Protein AF-A0A1I7K0V8-F1 (afdb_monomer_lite)

Foldseek 3Di:
DDDPPPPDDDDDDDDDDPVVVVVCVVVVHDPVVVVVVVVVVVVVVVVVVVVCVVCVVVVVVVVVCCVVPNDPCPVVDDD

pLDDT: mean 86.49, std 13.97, range [32.94, 96.44]

Radius of gyration: 22.42 Å; chains: 1; bounding box: 43×35×53 Å

Secondary structure (DSSP, 8-state):
--------PPP------HHHHHHHHHTT--HHHHHHHHHHHHHHHHHHHHHHHHTHHHHHHHHHHHHHH--GGGGG---

Structure (mmCIF, N/CA/C/O backbone):
data_AF-A0A1I7K0V8-F1
#
_entry.id   AF-A0A1I7K0V8-F1
#
loop_
_atom_site.group_PDB
_atom_site.id
_atom_site.type_symbol
_atom_site.label_atom_id
_atom_site.label_alt_id
_atom_site.label_comp_id
_atom_site.label_asym_id
_atom_site.label_entity_id
_atom_site.label_seq_id
_atom_site.pdbx_PDB_ins_code
_atom_site.Cartn_x
_atom_site.Cartn_y
_atom_site.Cartn_z
_atom_site.occupancy
_atom_site.B_iso_or_equiv
_atom_site.auth_seq_id
_atom_site.auth_comp_id
_atom_site.auth_asym_id
_atom_site.auth_atom_id
_atom_site.pdbx_PDB_model_num
ATOM 1 N N . MET A 1 1 ? 24.276 -13.351 4.495 1.00 36.47 1 MET A N 1
ATOM 2 C CA . MET A 1 1 ? 22.867 -13.756 4.302 1.00 36.47 1 MET A CA 1
ATOM 3 C C . MET A 1 1 ? 22.148 -13.666 5.639 1.00 36.47 1 MET A C 1
ATOM 5 O O . MET A 1 1 ? 22.112 -14.644 6.372 1.00 36.47 1 MET A O 1
ATOM 9 N N . THR A 1 2 ? 21.644 -12.487 6.000 1.00 32.94 2 THR A N 1
ATOM 10 C CA . THR A 1 2 ? 21.036 -12.274 7.322 1.00 32.94 2 THR A CA 1
ATOM 11 C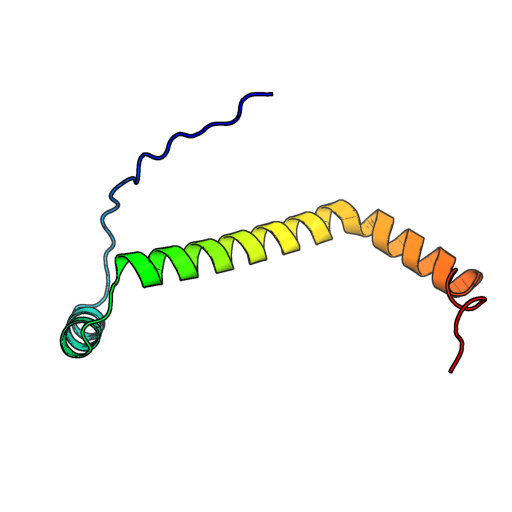 C . THR A 1 2 ? 19.531 -12.169 7.146 1.00 32.94 2 THR A C 1
ATOM 13 O O . THR A 1 2 ? 19.008 -11.112 6.807 1.00 32.94 2 THR A O 1
ATOM 16 N N . ALA A 1 3 ? 18.832 -13.288 7.325 1.00 43.81 3 ALA A N 1
ATOM 17 C CA . ALA A 1 3 ? 17.382 -13.275 7.428 1.00 43.81 3 ALA A CA 1
ATOM 18 C C . ALA A 1 3 ? 17.007 -12.600 8.756 1.00 43.81 3 ALA A C 1
ATOM 20 O O . ALA A 1 3 ? 17.074 -13.224 9.815 1.00 43.81 3 ALA A O 1
ATOM 21 N N . LEU A 1 4 ? 16.647 -11.314 8.707 1.00 45.06 4 LEU A N 1
ATOM 22 C CA . LEU A 1 4 ? 16.041 -10.606 9.834 1.00 45.06 4 LEU A CA 1
ATOM 23 C C . LEU A 1 4 ? 14.644 -11.196 10.088 1.00 45.06 4 LEU A C 1
ATOM 25 O O . LEU A 1 4 ? 13.629 -10.689 9.623 1.00 45.06 4 LEU A O 1
ATOM 29 N N . HIS A 1 5 ? 14.578 -12.281 10.853 1.00 53.31 5 HIS A N 1
ATOM 30 C CA . HIS A 1 5 ? 13.332 -12.739 11.460 1.00 53.31 5 HIS A CA 1
ATOM 31 C C . HIS A 1 5 ? 13.094 -11.983 12.770 1.00 53.31 5 HIS A C 1
ATOM 33 O O . HIS A 1 5 ? 13.016 -12.578 13.842 1.00 53.31 5 HIS A O 1
ATOM 39 N N . SER A 1 6 ? 12.946 -10.657 12.711 1.00 50.34 6 SER A N 1
ATOM 40 C CA . SER A 1 6 ? 12.342 -9.934 13.829 1.00 50.34 6 SER A CA 1
ATOM 41 C C . SER A 1 6 ? 10.826 -10.011 13.669 1.00 50.34 6 SER A C 1
ATOM 43 O O . SER A 1 6 ? 10.184 -9.131 13.098 1.00 50.34 6 SER A O 1
ATOM 45 N N . ARG A 1 7 ? 10.226 -11.082 14.191 1.00 59.28 7 ARG A N 1
ATOM 46 C CA . ARG A 1 7 ? 8.766 -11.236 14.322 1.00 59.28 7 ARG A CA 1
ATOM 47 C C . ARG A 1 7 ? 8.197 -10.316 15.422 1.00 59.28 7 ARG A C 1
ATOM 49 O O . ARG A 1 7 ? 7.238 -10.656 16.108 1.00 59.28 7 ARG A O 1
ATOM 56 N N . THR A 1 8 ? 8.801 -9.151 15.626 1.00 76.00 8 THR A N 1
ATOM 57 C CA . THR A 1 8 ? 8.375 -8.143 16.592 1.00 76.00 8 THR A CA 1
ATOM 58 C C . THR A 1 8 ? 7.431 -7.189 15.881 1.00 76.00 8 THR A C 1
ATOM 60 O O . THR A 1 8 ? 7.861 -6.302 15.143 1.00 76.00 8 THR A O 1
ATOM 63 N N . LYS A 1 9 ? 6.123 -7.387 16.074 1.00 74.62 9 LYS A N 1
ATOM 64 C CA . LYS A 1 9 ? 5.136 -6.383 15.671 1.00 74.62 9 LYS A CA 1
ATOM 65 C C . LYS A 1 9 ? 5.452 -5.097 16.429 1.00 74.62 9 LYS A C 1
ATOM 67 O O . LYS A 1 9 ? 5.596 -5.127 17.649 1.00 74.62 9 LYS A O 1
ATOM 72 N N . LYS A 1 10 ? 5.567 -3.983 15.712 1.00 84.81 10 LYS A N 1
ATOM 73 C CA . LYS A 1 10 ? 5.712 -2.667 16.327 1.00 84.81 10 LYS A CA 1
ATOM 74 C C . LYS A 1 10 ? 4.336 -2.023 16.410 1.00 84.81 10 LYS A C 1
ATOM 76 O O . LYS A 1 10 ? 3.670 -1.873 15.389 1.00 84.81 10 LYS A O 1
ATOM 81 N N . THR A 1 11 ? 3.916 -1.655 17.614 1.00 87.38 11 THR A N 1
ATOM 82 C CA . THR A 1 11 ? 2.709 -0.846 17.799 1.00 87.38 11 THR A CA 1
ATOM 83 C C . THR A 1 11 ? 3.000 0.575 17.338 1.00 87.38 11 THR A C 1
ATOM 85 O O . THR A 1 11 ? 4.007 1.167 1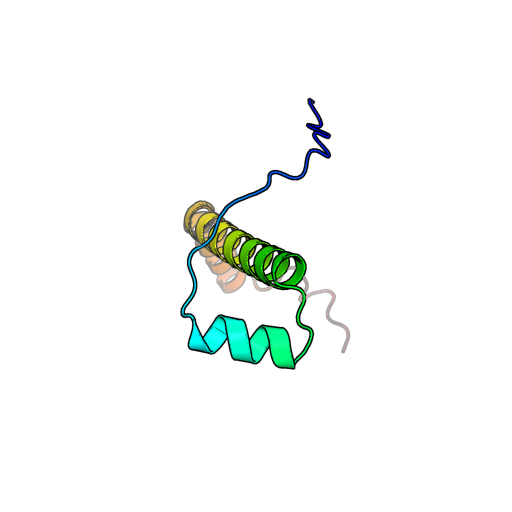7.727 1.00 87.38 11 THR A O 1
ATOM 88 N N . VAL A 1 12 ? 2.120 1.110 16.498 1.00 86.69 12 VAL A N 1
ATOM 89 C CA . VAL A 1 12 ? 2.192 2.478 15.982 1.00 86.69 12 VAL A CA 1
ATOM 90 C C . VAL A 1 12 ? 0.873 3.163 16.319 1.00 86.69 12 VAL A C 1
ATOM 92 O O . VAL A 1 12 ? -0.188 2.579 16.109 1.00 86.69 12 VAL A O 1
ATOM 95 N N . SER A 1 13 ? 0.946 4.376 16.869 1.00 89.56 13 SER A N 1
ATOM 96 C CA . SER A 1 13 ? -0.232 5.224 17.059 1.00 89.56 13 SER A CA 1
ATOM 97 C C . SER A 1 13 ? -0.534 5.948 15.752 1.00 89.56 13 SER A C 1
ATOM 99 O O . SER A 1 13 ? 0.375 6.512 15.141 1.00 89.56 13 SER A O 1
ATOM 101 N N . VAL A 1 14 ? -1.791 5.911 15.319 1.00 88.38 14 VAL A N 1
ATOM 102 C CA . VAL A 1 14 ? -2.262 6.576 14.101 1.00 88.38 14 VAL A CA 1
ATOM 103 C C . VAL A 1 14 ? -3.444 7.470 14.440 1.00 88.38 14 VAL A C 1
ATOM 105 O O . VAL A 1 14 ? -4.310 7.092 15.228 1.00 88.38 14 VAL A O 1
ATOM 108 N N . THR A 1 15 ? -3.480 8.653 13.837 1.00 91.50 15 THR A N 1
ATOM 109 C CA . THR A 1 15 ? -4.586 9.599 13.992 1.00 91.50 15 THR A CA 1
ATOM 110 C C . THR A 1 15 ? -5.538 9.433 12.817 1.00 91.50 15 THR A C 1
ATOM 112 O O . THR A 1 15 ? -5.115 9.498 11.664 1.00 91.50 15 THR A O 1
ATOM 115 N N . VAL A 1 16 ? -6.819 9.224 13.106 1.00 90.38 16 VAL A N 1
ATOM 116 C CA . VAL A 1 16 ? -7.891 9.093 12.109 1.00 90.38 16 VAL A CA 1
ATOM 117 C C . VAL A 1 16 ? -9.048 10.016 12.480 1.00 90.38 16 VAL A C 1
ATOM 119 O O . VAL A 1 16 ? -9.138 10.453 13.630 1.00 90.38 16 VAL A O 1
ATOM 122 N N . SER A 1 17 ? -9.931 10.333 11.529 1.00 93.88 17 SER A N 1
ATOM 123 C CA . SER A 1 17 ? -11.107 11.143 11.846 1.00 93.88 17 SER A CA 1
ATOM 124 C C . SER A 1 17 ? -12.031 10.395 12.825 1.00 93.88 17 SER A C 1
ATOM 126 O O . SER A 1 17 ? -12.224 9.182 12.677 1.00 93.88 17 SER A O 1
ATOM 128 N N . PRO A 1 18 ? -12.621 11.087 13.819 1.00 92.69 18 PRO A N 1
ATOM 129 C CA . PRO A 1 18 ? -13.508 10.454 14.798 1.00 92.69 18 PRO A CA 1
ATOM 130 C C . PRO A 1 18 ? -14.703 9.748 14.149 1.00 92.69 18 PRO A C 1
ATOM 132 O O . PRO A 1 18 ? -15.053 8.636 14.528 1.00 92.69 18 PRO A O 1
ATOM 135 N N . GLU A 1 19 ? -15.283 10.361 13.118 1.00 94.88 19 GLU A N 1
ATOM 136 C CA . GLU A 1 19 ? -16.414 9.815 12.361 1.00 94.88 19 GLU A CA 1
ATOM 137 C C . GLU A 1 19 ? -16.067 8.478 11.697 1.00 94.88 19 GLU A C 1
ATOM 139 O O . GLU A 1 19 ? -16.835 7.521 11.785 1.00 94.88 19 GLU A O 1
ATOM 144 N N . LEU A 1 20 ? -14.887 8.390 11.074 1.00 92.50 20 LEU A N 1
ATOM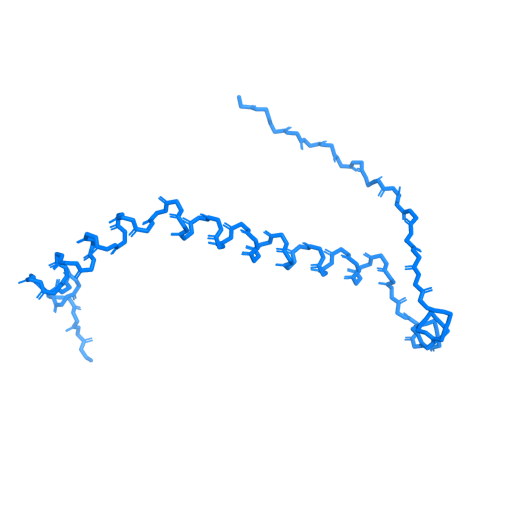 145 C CA . LEU A 1 20 ? -14.413 7.167 10.430 1.00 92.50 20 LEU A CA 1
ATOM 146 C C . LEU A 1 20 ? -14.131 6.075 11.463 1.00 92.50 20 LEU A C 1
ATOM 148 O O . LEU A 1 20 ? -14.446 4.909 11.230 1.00 92.50 20 LEU A O 1
ATOM 152 N N . TYR A 1 21 ? -13.549 6.453 12.604 1.00 91.88 21 TYR A N 1
ATOM 153 C CA . TYR A 1 21 ? -13.291 5.521 13.694 1.00 91.88 21 TYR A CA 1
ATOM 154 C C . TYR A 1 21 ? -14.587 4.905 14.226 1.00 91.88 21 TYR A C 1
ATOM 156 O O . TYR A 1 21 ? -14.679 3.682 14.336 1.00 91.88 21 TYR A O 1
ATOM 164 N N . GLU A 1 22 ? -15.601 5.728 14.502 1.00 94.25 22 GLU A N 1
ATOM 165 C CA . GLU A 1 22 ? -16.885 5.245 15.009 1.00 94.25 22 GLU A CA 1
ATOM 166 C C . GLU A 1 22 ? -17.607 4.357 13.991 1.00 94.25 22 GLU A C 1
ATOM 168 O O . GLU A 1 22 ? -18.073 3.277 14.353 1.00 94.25 22 GLU A O 1
ATOM 173 N N . GLN A 1 23 ? -17.624 4.730 12.708 1.00 93.81 23 GLN A N 1
ATOM 174 C CA . GLN A 1 23 ? -18.210 3.894 11.652 1.00 93.81 23 GLN A CA 1
ATOM 175 C C . GLN A 1 23 ? -17.517 2.528 11.551 1.00 93.81 23 GLN A C 1
ATOM 177 O O . GLN A 1 23 ? -18.168 1.482 11.528 1.00 93.81 23 GLN A O 1
ATOM 182 N N . ALA A 1 24 ? -16.185 2.510 11.536 1.00 91.88 24 ALA A N 1
ATOM 183 C CA . ALA A 1 24 ? -15.423 1.270 11.452 1.00 91.88 24 ALA A CA 1
ATOM 184 C C . ALA A 1 24 ? -15.581 0.402 12.712 1.00 91.88 24 ALA A C 1
ATOM 186 O O . ALA A 1 24 ? -15.648 -0.826 12.613 1.00 91.88 24 ALA A O 1
ATOM 187 N N . LYS A 1 25 ? -15.705 1.021 13.891 1.00 91.94 25 LYS A N 1
ATOM 188 C CA . LYS A 1 25 ? -15.989 0.326 15.150 1.00 91.94 25 LYS A CA 1
ATOM 189 C C . LYS A 1 25 ? -17.390 -0.291 15.162 1.00 91.94 25 LYS A C 1
ATOM 191 O O . LYS A 1 25 ? -17.522 -1.441 15.573 1.00 91.94 25 LYS A O 1
ATOM 196 N N . GLN A 1 26 ? -18.411 0.424 14.683 1.00 94.88 26 GLN A N 1
ATOM 197 C CA . GLN A 1 26 ? -19.782 -0.094 14.550 1.00 94.88 26 GLN A CA 1
ATOM 198 C C . GLN A 1 26 ? -19.848 -1.324 13.636 1.00 94.88 26 GLN A C 1
ATOM 200 O O . GLN A 1 26 ? -20.602 -2.255 13.902 1.00 94.88 26 GLN A O 1
ATOM 205 N N . LEU A 1 27 ? -19.015 -1.349 12.596 1.00 94.06 27 LEU A N 1
ATOM 206 C CA . LEU A 1 27 ? -18.892 -2.465 11.659 1.00 94.06 27 LEU A CA 1
ATOM 207 C C . LEU A 1 27 ? -17.960 -3.591 12.151 1.00 94.06 27 LEU A C 1
ATOM 209 O O . LEU A 1 27 ? -17.770 -4.577 11.442 1.00 94.06 27 LEU A O 1
ATOM 213 N N . GLY A 1 28 ? -17.361 -3.463 13.340 1.00 93.12 28 GLY A N 1
ATOM 214 C CA . GLY A 1 28 ? -16.463 -4.476 13.904 1.00 93.12 28 GLY A CA 1
ATOM 215 C C . GLY A 1 28 ? -15.156 -4.656 13.124 1.00 93.12 28 GLY A C 1
ATOM 216 O O . GLY A 1 28 ? -14.574 -5.742 13.129 1.00 93.12 28 GLY A O 1
ATOM 217 N N . LEU A 1 29 ? -14.690 -3.617 12.426 1.00 93.50 29 LEU A N 1
ATOM 218 C CA . LEU A 1 29 ? -13.507 -3.707 11.577 1.00 93.50 29 LEU A CA 1
ATOM 219 C C . LEU A 1 29 ? -12.214 -3.807 12.395 1.00 93.50 29 LEU A C 1
ATOM 221 O O . LEU A 1 29 ? -12.002 -3.107 13.386 1.00 93.50 29 LEU A O 1
ATOM 225 N N . ASN A 1 30 ? -11.286 -4.641 11.923 1.00 91.25 30 ASN A N 1
ATOM 226 C CA . ASN A 1 30 ? -9.960 -4.756 12.518 1.00 91.25 30 ASN A CA 1
ATOM 227 C C . ASN A 1 30 ? -8.991 -3.745 11.887 1.00 91.25 30 ASN A C 1
ATOM 229 O O . ASN A 1 30 ? -8.351 -4.027 10.872 1.00 91.25 30 ASN A O 1
ATOM 233 N N . PHE A 1 31 ? -8.843 -2.582 12.523 1.00 88.62 31 PHE A N 1
ATOM 234 C CA . PHE A 1 31 ? -7.957 -1.505 12.064 1.00 88.62 31 PHE A CA 1
ATOM 235 C C . PHE A 1 31 ? -6.516 -1.953 11.824 1.00 88.62 31 PHE A C 1
ATOM 237 O O . PHE A 1 31 ? -5.901 -1.543 10.845 1.00 88.62 31 PHE A O 1
ATOM 244 N N . SER A 1 32 ? -5.971 -2.813 12.688 1.00 88.88 32 SER A N 1
ATOM 245 C CA . SER A 1 32 ? -4.596 -3.295 12.535 1.00 88.88 32 SER A CA 1
ATOM 246 C C . SER A 1 32 ? -4.440 -4.126 11.262 1.00 88.88 32 SER A C 1
ATOM 248 O O . SER A 1 32 ? -3.466 -3.945 10.530 1.00 88.88 32 SER A O 1
ATOM 250 N N . ALA A 1 33 ? -5.409 -4.996 10.966 1.00 90.12 33 ALA A N 1
ATOM 251 C CA . ALA A 1 33 ? -5.405 -5.795 9.746 1.00 90.12 33 ALA A CA 1
ATOM 252 C C . ALA A 1 33 ? -5.550 -4.914 8.496 1.00 90.12 33 ALA A C 1
ATOM 254 O O . ALA A 1 33 ? -4.766 -5.062 7.561 1.00 90.12 33 ALA A O 1
ATOM 255 N N . ILE A 1 34 ? -6.487 -3.960 8.516 1.00 93.38 34 ILE A N 1
ATOM 256 C CA . ILE A 1 34 ? -6.730 -3.034 7.399 1.00 93.38 34 ILE A CA 1
ATOM 257 C C . ILE A 1 34 ? -5.490 -2.182 7.123 1.00 93.38 34 ILE A C 1
ATOM 259 O O . ILE A 1 34 ? -5.013 -2.139 5.992 1.00 93.38 34 ILE A O 1
ATOM 263 N N . LEU A 1 35 ? -4.919 -1.559 8.158 1.00 92.25 35 LEU A N 1
ATOM 264 C CA . LEU A 1 35 ? -3.717 -0.737 8.023 1.00 92.25 35 LEU A CA 1
ATOM 265 C C . LEU A 1 35 ? -2.539 -1.560 7.493 1.00 92.25 35 LEU A C 1
ATOM 267 O O . LEU A 1 35 ? -1.805 -1.100 6.625 1.00 92.25 35 LEU A O 1
ATOM 271 N N . THR A 1 36 ? -2.377 -2.794 7.977 1.00 91.94 36 THR A N 1
ATOM 272 C CA . THR A 1 36 ? -1.319 -3.691 7.496 1.00 91.94 36 THR A CA 1
ATOM 273 C C . THR A 1 36 ? -1.490 -4.000 6.009 1.00 91.94 36 THR A C 1
ATOM 275 O O . THR A 1 36 ? -0.523 -3.924 5.255 1.00 91.94 36 THR A O 1
ATOM 278 N N . GLN A 1 37 ? -2.706 -4.327 5.569 1.00 93.75 37 GLN A N 1
ATOM 279 C CA . GLN A 1 37 ? -2.986 -4.625 4.163 1.00 93.75 37 GLN A CA 1
ATOM 280 C C . GLN A 1 37 ? -2.768 -3.403 3.265 1.00 93.75 37 GLN A C 1
ATOM 282 O O . GLN A 1 37 ? -2.108 -3.527 2.234 1.00 93.75 37 GLN A O 1
ATOM 287 N N . ALA A 1 38 ? -3.253 -2.232 3.684 1.00 94.06 38 ALA A N 1
ATOM 288 C CA . ALA A 1 38 ? -3.060 -0.980 2.960 1.00 94.06 38 ALA A CA 1
ATOM 289 C C . ALA A 1 38 ? -1.568 -0.641 2.816 1.00 94.06 38 ALA A C 1
ATOM 291 O O . ALA A 1 38 ? -1.098 -0.388 1.712 1.00 94.06 38 ALA A O 1
ATOM 292 N N . LEU A 1 39 ? -0.792 -0.742 3.901 1.00 94.56 39 LEU A N 1
ATOM 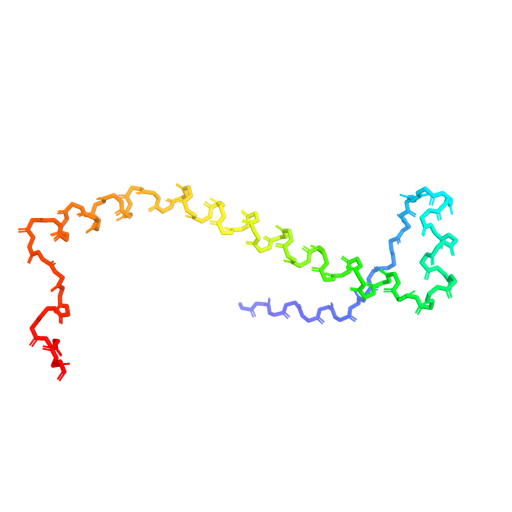293 C CA . LEU A 1 39 ? 0.654 -0.502 3.863 1.00 94.56 39 LEU A CA 1
ATOM 294 C C . LEU A 1 39 ? 1.385 -1.476 2.935 1.00 94.56 39 LEU A C 1
ATOM 296 O O . LEU A 1 39 ? 2.267 -1.061 2.189 1.00 94.56 39 LEU A O 1
ATOM 300 N N . ILE A 1 40 ? 1.029 -2.763 2.949 1.00 95.00 40 ILE A N 1
ATOM 301 C CA . ILE A 1 40 ? 1.624 -3.748 2.034 1.00 95.00 40 ILE A CA 1
ATOM 302 C C . ILE A 1 40 ? 1.324 -3.383 0.576 1.00 95.00 40 ILE A C 1
ATOM 304 O O . ILE A 1 40 ? 2.213 -3.497 -0.267 1.00 95.00 40 ILE A O 1
ATOM 308 N N . ALA A 1 41 ? 0.092 -2.973 0.270 1.00 95.50 41 ALA A N 1
ATOM 309 C CA . ALA A 1 41 ? -0.299 -2.589 -1.082 1.00 95.50 41 ALA A CA 1
ATOM 310 C C . ALA A 1 41 ? 0.474 -1.351 -1.564 1.00 95.50 41 ALA A C 1
ATOM 312 O O . ALA A 1 41 ? 1.078 -1.393 -2.637 1.00 95.50 41 ALA A O 1
ATOM 313 N N . GLU A 1 42 ? 0.537 -0.304 -0.741 1.00 96.25 42 GLU A N 1
ATOM 314 C CA . GLU A 1 42 ? 1.264 0.931 -1.054 1.00 96.25 42 GLU A CA 1
ATOM 315 C C . GLU A 1 42 ? 2.765 0.683 -1.234 1.00 96.25 42 GLU A C 1
ATOM 317 O O . GLU A 1 42 ? 3.359 1.116 -2.221 1.00 96.25 42 GLU A O 1
ATOM 322 N N . LEU A 1 43 ? 3.388 -0.092 -0.339 1.00 96.44 43 LEU A N 1
ATOM 323 C CA . LEU A 1 43 ? 4.810 -0.427 -0.449 1.00 96.44 43 LEU A CA 1
ATOM 324 C C . LEU A 1 43 ? 5.115 -1.240 -1.709 1.00 96.44 43 LEU A C 1
ATOM 326 O O . LEU A 1 43 ? 6.124 -0.991 -2.366 1.00 96.44 43 LEU A O 1
ATOM 330 N N . LYS A 1 44 ? 4.250 -2.195 -2.070 1.00 95.25 44 LYS A N 1
ATOM 331 C CA . LYS A 1 44 ? 4.397 -2.958 -3.317 1.00 95.25 44 LYS A CA 1
ATOM 332 C C . LYS A 1 44 ? 4.279 -2.060 -4.541 1.00 95.25 44 LYS A C 1
ATOM 334 O O . LYS A 1 44 ? 5.083 -2.200 -5.457 1.00 95.25 44 LYS A O 1
ATOM 339 N N . SER A 1 45 ? 3.306 -1.151 -4.548 1.00 95.69 45 SER A N 1
ATOM 340 C CA . SER A 1 45 ? 3.115 -0.183 -5.629 1.00 95.69 45 SER A CA 1
ATOM 341 C C . SER A 1 45 ? 4.350 0.708 -5.788 1.00 95.69 45 SER A C 1
ATOM 343 O O . SER A 1 45 ? 4.950 0.762 -6.860 1.00 95.69 45 SER A O 1
ATOM 345 N N . ALA A 1 46 ? 4.816 1.308 -4.690 1.00 96.06 46 ALA A N 1
ATOM 346 C CA . ALA A 1 46 ? 6.001 2.158 -4.683 1.00 96.06 46 ALA A CA 1
ATOM 347 C C . ALA A 1 46 ? 7.265 1.410 -5.141 1.00 96.06 46 ALA A C 1
ATOM 349 O O . ALA A 1 46 ? 8.042 1.941 -5.936 1.00 96.06 46 ALA A O 1
ATOM 350 N N . ALA A 1 47 ? 7.456 0.169 -4.683 1.00 95.38 47 ALA A N 1
ATOM 351 C CA . ALA A 1 47 ? 8.575 -0.672 -5.100 1.00 95.38 47 ALA A CA 1
ATOM 352 C C . ALA A 1 47 ? 8.502 -1.034 -6.591 1.00 95.38 47 ALA A C 1
ATOM 354 O O . ALA A 1 47 ? 9.518 -0.975 -7.280 1.00 95.38 47 ALA A O 1
ATOM 355 N N . ALA A 1 48 ? 7.314 -1.367 -7.106 1.00 94.19 48 ALA A N 1
ATOM 356 C CA . ALA A 1 48 ? 7.119 -1.661 -8.522 1.00 94.19 48 ALA A CA 1
ATOM 357 C C . ALA A 1 48 ? 7.420 -0.438 -9.400 1.00 94.19 48 ALA A C 1
ATOM 359 O O . ALA A 1 48 ? 8.099 -0.565 -10.417 1.00 94.19 48 ALA A O 1
ATOM 360 N N . GLU A 1 49 ? 6.971 0.750 -8.997 1.00 94.94 49 GLU A N 1
ATOM 361 C CA . GLU A 1 49 ? 7.263 1.991 -9.719 1.00 94.94 49 GLU A CA 1
ATOM 362 C C . GLU A 1 49 ? 8.749 2.359 -9.669 1.00 94.94 49 GLU A C 1
ATOM 364 O O . GLU A 1 49 ? 9.318 2.764 -10.683 1.00 94.94 49 GLU A O 1
ATOM 369 N N . GLN A 1 50 ? 9.412 2.169 -8.526 1.00 95.56 50 GLN A N 1
ATOM 370 C CA . GLN A 1 50 ? 10.860 2.350 -8.432 1.00 95.56 50 GLN A CA 1
ATOM 371 C C . GLN A 1 50 ? 11.600 1.381 -9.359 1.00 95.56 50 GLN A C 1
ATOM 373 O O . GLN A 1 50 ? 12.443 1.813 -10.142 1.00 95.56 50 GLN A O 1
ATOM 378 N N . TRP A 1 51 ? 11.232 0.100 -9.338 1.00 96.00 51 TRP A N 1
ATOM 379 C CA . TRP A 1 51 ? 11.842 -0.909 -10.197 1.00 96.00 51 TRP A CA 1
ATOM 380 C C . TRP A 1 51 ? 11.660 -0.575 -11.682 1.00 96.00 51 TRP A C 1
ATOM 382 O O . TRP A 1 51 ? 12.621 -0.638 -12.446 1.00 96.00 51 TRP A O 1
ATOM 392 N N . LYS A 1 52 ? 10.461 -0.146 -12.098 1.00 93.81 52 LYS A N 1
ATOM 393 C CA . LYS A 1 52 ? 10.211 0.293 -13.482 1.00 93.81 52 LYS A CA 1
ATOM 394 C C . LYS A 1 52 ? 11.109 1.458 -13.883 1.00 93.81 52 LYS A C 1
ATOM 396 O O . LYS A 1 52 ? 11.618 1.457 -14.998 1.00 93.81 52 LYS A O 1
ATOM 401 N N . ARG A 1 53 ? 11.307 2.443 -12.998 1.00 93.69 53 ARG A N 1
ATOM 402 C CA . ARG A 1 53 ? 12.204 3.578 -13.268 1.00 93.69 53 ARG A CA 1
ATOM 403 C C . ARG A 1 53 ? 13.647 3.122 -13.450 1.00 93.69 53 ARG A C 1
ATOM 405 O O . ARG A 1 53 ? 14.282 3.530 -14.415 1.00 93.69 53 ARG A O 1
ATOM 412 N N . GLU A 1 54 ? 14.133 2.271 -12.552 1.00 95.06 54 GLU A N 1
ATOM 413 C CA . GLU A 1 54 ? 15.502 1.742 -12.585 1.00 95.06 54 GLU A CA 1
ATOM 414 C C . GLU A 1 54 ? 15.762 0.868 -13.817 1.00 95.06 54 GLU A C 1
ATOM 416 O O . GLU A 1 54 ? 16.848 0.906 -14.383 1.00 95.06 54 GLU A O 1
ATOM 421 N N . ASN A 1 55 ? 14.760 0.110 -14.264 1.00 94.12 55 ASN A N 1
ATOM 422 C CA . ASN A 1 55 ? 14.898 -0.844 -15.367 1.00 94.12 55 ASN A CA 1
ATOM 423 C C . ASN A 1 55 ? 14.403 -0.284 -16.707 1.00 94.12 55 ASN A C 1
ATOM 425 O O . ASN A 1 55 ? 14.334 -1.020 -17.691 1.00 94.12 55 ASN A O 1
ATOM 429 N N . ARG A 1 56 ? 14.055 1.007 -16.767 1.00 93.69 56 ARG A N 1
ATOM 430 C CA . ARG A 1 56 ? 13.451 1.632 -17.949 1.00 93.69 56 ARG A CA 1
ATOM 431 C C . ARG A 1 56 ? 14.306 1.464 -19.202 1.00 93.69 56 ARG A C 1
ATOM 433 O O . ARG A 1 56 ? 13.775 1.052 -20.224 1.00 93.69 56 ARG A O 1
ATOM 440 N N . GLU A 1 57 ? 15.609 1.718 -19.113 1.00 92.06 57 GLU A N 1
ATOM 441 C CA . GLU A 1 57 ? 16.525 1.597 -20.258 1.00 92.06 57 GLU A CA 1
ATOM 442 C C . GLU A 1 57 ? 16.597 0.153 -20.776 1.00 92.06 57 GLU A C 1
ATOM 444 O O . GLU A 1 57 ? 16.486 -0.088 -21.975 1.00 92.06 57 GLU A O 1
ATOM 449 N N . GLY A 1 58 ? 16.685 -0.828 -19.872 1.00 91.56 58 GLY A N 1
ATOM 450 C CA . GLY A 1 58 ? 16.674 -2.245 -20.243 1.00 91.56 58 GLY A CA 1
ATOM 451 C C . GLY A 1 58 ? 15.348 -2.684 -20.871 1.00 91.56 58 GLY A C 1
ATOM 452 O O . GLY A 1 58 ? 15.339 -3.457 -21.827 1.00 91.56 58 GLY A O 1
ATOM 453 N N . LEU A 1 59 ? 14.221 -2.164 -20.374 1.00 90.62 59 LEU A N 1
ATOM 454 C CA . LEU A 1 59 ? 12.899 -2.410 -20.955 1.00 90.62 59 LEU A CA 1
ATOM 455 C C . LEU A 1 59 ? 12.756 -1.767 -22.341 1.00 90.62 59 LEU A C 1
ATOM 457 O O . LEU A 1 59 ? 12.178 -2.375 -23.240 1.00 90.62 59 LEU A O 1
ATOM 461 N N . GLU A 1 60 ? 13.268 -0.553 -22.534 1.00 93.12 60 GLU A N 1
ATOM 462 C CA . GLU A 1 60 ? 13.279 0.129 -23.832 1.00 93.12 60 GLU A CA 1
ATOM 463 C C . GLU A 1 60 ? 14.114 -0.639 -24.861 1.00 93.12 60 GLU A C 1
ATOM 465 O O . GLU A 1 60 ? 13.646 -0.851 -25.983 1.00 93.12 60 GLU A O 1
ATOM 470 N N . GLU A 1 61 ? 15.284 -1.139 -24.465 1.00 92.69 61 GLU A N 1
ATOM 471 C CA . GLU A 1 61 ? 16.136 -1.958 -25.328 1.00 92.69 61 GLU A CA 1
ATOM 472 C C . GLU A 1 61 ? 15.487 -3.306 -25.666 1.00 92.69 61 GLU A C 1
ATOM 474 O O . GLU A 1 61 ? 15.443 -3.708 -26.829 1.00 92.69 61 GLU A O 1
ATOM 479 N N . LEU A 1 62 ? 14.880 -3.977 -24.682 1.00 89.69 62 LEU A N 1
ATOM 480 C CA . LEU A 1 62 ? 14.133 -5.213 -24.922 1.00 89.69 62 LEU A CA 1
ATOM 481 C C . LEU A 1 62 ? 12.970 -4.988 -25.901 1.00 89.69 62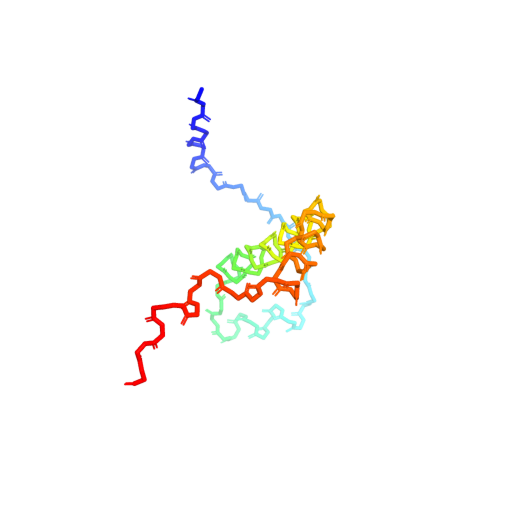 LEU A C 1
ATOM 483 O O . LEU A 1 62 ? 12.733 -5.804 -26.796 1.00 89.69 62 LEU A O 1
ATOM 487 N N . ASN A 1 63 ? 12.263 -3.864 -25.767 1.00 90.56 63 ASN A N 1
ATOM 488 C CA . ASN A 1 63 ? 11.206 -3.473 -26.694 1.00 90.56 63 ASN A CA 1
ATOM 489 C C . ASN A 1 63 ? 11.752 -3.194 -28.101 1.00 90.56 63 ASN A C 1
ATOM 491 O O . ASN A 1 63 ? 11.093 -3.551 -29.077 1.00 90.56 63 ASN A O 1
ATOM 495 N N . ARG A 1 64 ? 12.933 -2.573 -28.228 1.00 92.81 64 ARG A N 1
ATOM 496 C CA . ARG A 1 64 ? 13.599 -2.345 -29.520 1.00 92.81 64 ARG A CA 1
ATOM 497 C C . ARG A 1 64 ? 13.914 -3.673 -30.209 1.00 92.81 64 ARG A C 1
ATOM 499 O O . ARG A 1 64 ? 13.450 -3.888 -31.324 1.00 92.81 64 ARG A O 1
ATOM 506 N N . ILE A 1 65 ? 14.593 -4.583 -29.510 1.00 91.56 65 ILE A N 1
ATOM 507 C CA . ILE A 1 65 ? 14.940 -5.923 -30.011 1.00 91.56 65 ILE A CA 1
ATOM 508 C C . ILE A 1 65 ? 13.680 -6.686 -30.433 1.00 91.56 65 ILE A C 1
ATOM 510 O O . ILE A 1 65 ? 13.640 -7.262 -31.515 1.00 91.56 65 ILE A O 1
ATOM 514 N N . THR A 1 66 ? 12.624 -6.645 -29.616 1.00 90.75 66 THR A N 1
ATOM 515 C CA . THR A 1 66 ? 11.353 -7.323 -29.915 1.00 90.75 66 THR A CA 1
ATOM 516 C C . THR A 1 66 ? 10.678 -6.761 -31.171 1.00 90.75 66 THR A C 1
ATOM 518 O O . THR A 1 66 ? 10.116 -7.519 -31.956 1.00 90.75 66 THR A O 1
ATOM 521 N N . ARG A 1 67 ? 10.730 -5.441 -31.401 1.00 90.12 67 ARG A N 1
ATOM 522 C CA . ARG A 1 67 ? 10.202 -4.830 -32.636 1.00 90.12 67 ARG A CA 1
ATOM 523 C C . ARG A 1 67 ? 11.019 -5.213 -33.867 1.00 90.12 67 ARG A C 1
ATOM 525 O O . ARG A 1 67 ? 10.446 -5.365 -34.938 1.00 90.12 67 ARG A O 1
ATOM 532 N N . GLU A 1 68 ? 12.334 -5.333 -33.717 1.00 90.69 68 GLU A N 1
ATOM 533 C CA . GLU A 1 68 ? 13.244 -5.658 -34.819 1.00 90.69 68 GLU A CA 1
ATOM 534 C C . GLU A 1 68 ? 13.217 -7.143 -35.193 1.00 90.69 68 GLU A C 1
ATOM 536 O O . GLU A 1 68 ? 13.290 -7.479 -36.373 1.00 90.69 68 GLU A O 1
ATOM 541 N N . HIS A 1 69 ? 13.097 -8.033 -34.207 1.00 88.88 69 HIS A N 1
ATOM 542 C CA . HIS A 1 69 ? 13.296 -9.472 -34.395 1.00 88.88 69 HIS A CA 1
ATOM 543 C C . HIS A 1 69 ? 12.059 -10.333 -34.106 1.00 88.88 69 HIS A C 1
ATOM 545 O O . HIS A 1 69 ? 12.103 -11.542 -34.332 1.00 88.88 69 HIS A O 1
ATOM 551 N N . GLY A 1 70 ? 10.956 -9.737 -33.647 1.00 85.56 70 GLY A N 1
ATOM 552 C CA . GLY A 1 70 ? 9.783 -10.473 -33.171 1.00 85.56 70 GLY A CA 1
ATOM 553 C C . GLY A 1 70 ? 9.978 -11.036 -31.761 1.00 85.56 70 GLY A C 1
ATOM 554 O O . GLY A 1 70 ? 10.985 -10.780 -31.093 1.00 85.56 70 GLY A O 1
ATOM 555 N N . LEU A 1 71 ? 8.995 -11.792 -31.268 1.00 86.19 71 LEU A N 1
ATOM 556 C CA . LEU A 1 71 ? 9.092 -12.438 -29.961 1.00 86.19 71 LEU A CA 1
ATOM 557 C C . LEU A 1 71 ? 9.834 -13.767 -30.095 1.00 86.19 71 LEU A C 1
ATOM 559 O O . LEU A 1 71 ? 9.558 -14.571 -30.982 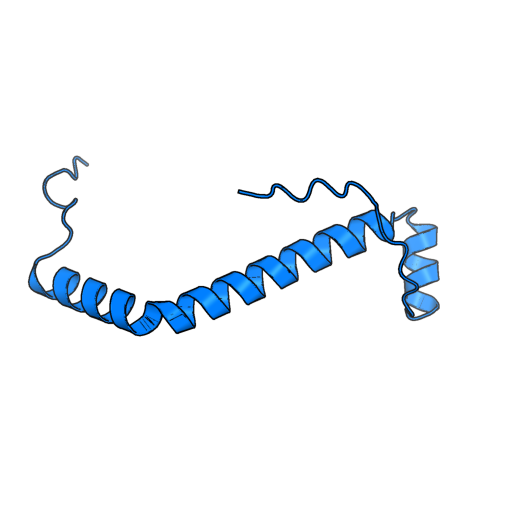1.00 86.19 71 LEU A O 1
ATOM 563 N N . LEU A 1 72 ? 10.702 -14.072 -29.127 1.00 81.44 72 LEU A N 1
ATOM 564 C CA . LEU A 1 72 ? 11.367 -15.379 -29.047 1.00 81.44 72 LEU A CA 1
ATOM 565 C C . LEU A 1 72 ? 10.357 -16.547 -29.023 1.00 81.44 72 LEU A C 1
ATOM 567 O O . LEU A 1 72 ? 10.632 -17.634 -29.525 1.00 81.44 72 LEU A O 1
ATOM 571 N N . SER A 1 73 ? 9.178 -16.319 -28.439 1.00 84.44 73 SER A N 1
ATOM 572 C CA . SER A 1 73 ? 8.109 -17.311 -28.321 1.00 84.44 73 SER A CA 1
ATOM 573 C C . SER A 1 73 ? 7.272 -17.489 -29.588 1.00 84.44 73 SER A C 1
ATOM 575 O O . SER A 1 73 ? 6.460 -18.415 -29.628 1.00 84.44 73 SER A O 1
ATOM 577 N N . ASP A 1 74 ? 7.469 -16.670 -30.627 1.00 83.12 74 ASP A N 1
ATOM 578 C CA . ASP A 1 74 ? 6.684 -16.765 -31.865 1.00 83.12 74 ASP A CA 1
ATOM 579 C C . ASP A 1 74 ? 6.862 -18.126 -32.552 1.00 83.12 74 ASP A C 1
ATOM 581 O O . ASP A 1 74 ? 5.913 -18.654 -33.124 1.00 83.12 74 ASP A O 1
ATOM 585 N N . GLN A 1 75 ? 8.030 -18.758 -32.408 1.00 79.56 75 GLN A N 1
ATOM 586 C CA . GLN A 1 75 ? 8.311 -20.089 -32.965 1.00 79.56 75 GLN A CA 1
ATOM 587 C C . GLN A 1 75 ? 7.602 -21.240 -32.231 1.00 79.56 75 GLN A C 1
ATOM 589 O O . GLN A 1 75 ? 7.554 -22.355 -32.742 1.00 79.56 75 GLN A O 1
ATOM 594 N N . TYR A 1 76 ? 7.050 -20.982 -31.042 1.00 82.06 76 TYR A N 1
ATOM 595 C CA . TYR A 1 76 ? 6.403 -21.986 -30.190 1.00 82.06 76 TYR A CA 1
ATOM 596 C C . TYR A 1 76 ? 4.905 -21.728 -29.995 1.00 82.06 76 TYR A C 1
ATOM 598 O O . TYR A 1 76 ? 4.237 -22.487 -29.290 1.00 82.06 76 TYR A O 1
ATOM 606 N N . ARG A 1 77 ? 4.352 -20.669 -30.606 1.00 78.56 77 ARG A N 1
ATOM 607 C CA . ARG A 1 77 ? 2.906 -20.421 -30.603 1.00 78.56 77 ARG A CA 1
ATOM 608 C C . ARG A 1 77 ? 2.204 -21.513 -31.410 1.00 78.56 77 ARG A C 1
ATOM 610 O O . ARG A 1 77 ? 2.142 -21.453 -32.632 1.00 78.56 77 ARG A O 1
ATOM 617 N N . THR A 1 78 ? 1.648 -22.490 -30.702 1.00 75.38 78 THR A N 1
ATOM 618 C CA . THR A 1 78 ? 0.636 -23.408 -31.237 1.00 75.38 78 THR A CA 1
ATOM 619 C C . THR A 1 78 ? -0.723 -22.865 -30.798 1.00 75.38 78 THR A C 1
ATOM 621 O O . THR A 1 78 ? -0.902 -22.577 -29.614 1.00 75.38 78 THR A O 1
ATOM 624 N N . PHE A 1 79 ? -1.608 -22.613 -31.759 1.00 71.69 79 PHE A N 1
ATOM 625 C CA . PHE A 1 79 ? -2.968 -22.096 -31.553 1.00 71.69 79 PHE A CA 1
ATOM 626 C C . PHE A 1 79 ? -3.912 -23.175 -31.024 1.00 71.69 79 PHE A C 1
ATOM 628 O O . PHE A 1 79 ? -3.757 -24.344 -31.447 1.00 71.69 79 PHE A O 1
#

Organism: NCBI:txid351659

InterPro domains:
  IPR009956 Post-segregation antitoxin CcdA [PF07362] (9-79)

Sequence (79 aa):
MTALHSRTKKTVSVTVSPELYEQAKQLGLNFSAILTQALIAELKSAAAEQWKRENREGLEELNRITREHGLLSDQYRTF